Protein AF-A0A2K3N7A7-F1 (afdb_monomer_lite)

pLDDT: mean 71.15, std 17.08, range [30.89, 96.19]

Radius of gyration: 18.37 Å; chains: 1; bounding box: 48×35×47 Å

InterPro domains:
  IPR000719 Protein kinase domain [PF00069] (5-102)
  IPR000719 Protein kinase domain [PF00069] (106-162)
  IPR000719 Protein kinase domain [PS50011] (1-166)
  IPR000719 Protein kinase domain [SM00220] (5-161)
  IPR011009 Protein kinase-like domain superfamily [SSF56112] (3-163)
  IPR017441 Protein kinase, ATP binding site [PS00107] (11-34)

Structure (mmCIF, N/CA/C/O backbone):
data_AF-A0A2K3N7A7-F1
#
_entry.id   AF-A0A2K3N7A7-F1
#
loop_
_atom_site.group_PDB
_atom_site.id
_atom_site.type_symbol
_atom_site.label_atom_id
_atom_site.label_alt_id
_atom_site.label_comp_id
_atom_site.label_asym_id
_atom_site.label_entity_id
_atom_site.label_seq_id
_atom_site.pdbx_PDB_ins_code
_atom_site.Cartn_x
_atom_site.Cartn_y
_atom_site.Cartn_z
_atom_site.occupancy
_atom_site.B_iso_or_equiv
_atom_site.auth_seq_id
_atom_site.auth_comp_id
_atom_site.auth_asym_id
_atom_site.auth_atom_id
_atom_site.pdbx_PDB_model_num
ATOM 1 N N . MET A 1 1 ? -9.861 -1.359 17.953 1.00 74.25 1 MET A N 1
ATOM 2 C CA . MET A 1 1 ? -9.436 -2.064 16.717 1.00 74.25 1 MET A CA 1
ATOM 3 C C . MET A 1 1 ? -9.888 -3.516 16.767 1.00 74.25 1 MET A C 1
ATOM 5 O O . MET A 1 1 ? -10.648 -3.918 15.898 1.00 74.25 1 MET A O 1
ATOM 9 N N . GLU A 1 2 ? -9.506 -4.250 17.811 1.00 76.31 2 GLU A N 1
ATOM 10 C CA . GLU A 1 2 ? -9.796 -5.684 17.998 1.00 76.31 2 GLU A CA 1
ATOM 11 C C . GLU A 1 2 ? -11.295 -6.035 18.088 1.00 76.31 2 GLU A C 1
ATOM 13 O O . GLU A 1 2 ? -11.717 -7.115 17.668 1.00 76.31 2 GLU A O 1
ATOM 18 N N . GLU A 1 3 ? -12.124 -5.092 18.547 1.00 84.25 3 GLU A N 1
ATOM 19 C CA . GLU A 1 3 ? -13.587 -5.244 18.603 1.00 84.25 3 GLU A CA 1
ATOM 20 C C . GLU A 1 3 ? -14.268 -5.236 17.227 1.00 84.25 3 GLU A C 1
ATOM 22 O O . GLU A 1 3 ? -15.335 -5.818 17.070 1.00 84.25 3 GLU A O 1
ATOM 27 N N . ARG A 1 4 ? -13.679 -4.573 16.220 1.00 90.75 4 ARG A N 1
ATOM 28 C CA . ARG A 1 4 ? -14.276 -4.445 14.874 1.00 90.75 4 ARG A CA 1
ATOM 29 C C . ARG A 1 4 ? -13.587 -5.317 13.835 1.00 90.75 4 ARG A C 1
ATOM 31 O O . ARG A 1 4 ? -14.234 -5.783 12.899 1.00 90.75 4 ARG A O 1
ATOM 38 N N . TYR A 1 5 ? -12.292 -5.545 14.015 1.00 93.94 5 TYR A N 1
ATOM 39 C CA . TYR A 1 5 ? -11.449 -6.247 13.064 1.00 93.94 5 TYR A CA 1
ATOM 40 C C . TYR A 1 5 ? -10.698 -7.386 13.749 1.00 93.94 5 TYR A C 1
ATOM 42 O O . TYR A 1 5 ? -10.044 -7.194 14.772 1.00 93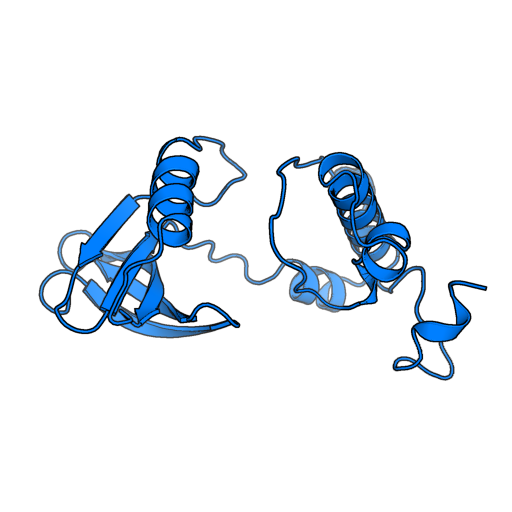.94 5 TYR A O 1
ATOM 50 N N . GLU A 1 6 ? -10.781 -8.567 13.150 1.00 95.06 6 GLU A N 1
ATOM 51 C CA . GLU A 1 6 ? -9.992 -9.746 13.489 1.00 95.06 6 GLU A CA 1
ATOM 52 C C . GLU A 1 6 ? -8.731 -9.766 12.617 1.00 95.06 6 GLU A C 1
ATOM 54 O O . GLU A 1 6 ? -8.822 -9.677 11.394 1.00 95.06 6 GLU A O 1
ATOM 59 N N . ILE A 1 7 ? -7.547 -9.871 13.222 1.00 93.81 7 ILE A N 1
ATOM 60 C CA . ILE A 1 7 ? -6.287 -9.993 12.476 1.00 93.81 7 ILE A CA 1
ATOM 61 C C . ILE A 1 7 ? -6.152 -11.434 11.980 1.00 93.81 7 ILE A C 1
ATOM 63 O O . ILE A 1 7 ? -6.188 -12.359 12.783 1.00 93.81 7 ILE A O 1
ATOM 67 N N . ILE A 1 8 ? -5.952 -11.615 10.672 1.00 94.38 8 ILE A N 1
ATOM 68 C CA . ILE A 1 8 ? -5.776 -12.937 10.056 1.00 94.38 8 ILE A CA 1
ATOM 69 C C . ILE A 1 8 ? -4.293 -13.277 9.908 1.00 94.38 8 ILE A C 1
ATOM 71 O O . ILE A 1 8 ? -3.845 -14.313 10.386 1.00 94.38 8 ILE A O 1
ATOM 75 N N . LYS A 1 9 ? -3.527 -12.427 9.212 1.00 92.44 9 LYS A N 1
ATOM 76 C CA . LYS A 1 9 ? -2.096 -12.657 8.953 1.00 92.44 9 LYS A CA 1
ATOM 77 C C . LYS A 1 9 ? -1.352 -11.359 8.656 1.00 92.44 9 LYS A C 1
ATOM 79 O O . LYS A 1 9 ? -1.959 -10.376 8.236 1.00 92.44 9 LYS A O 1
ATOM 84 N N . GLY A 1 10 ? -0.034 -11.359 8.836 1.00 89.88 10 GLY A N 1
ATOM 85 C CA . GLY A 1 10 ? 0.830 -10.328 8.254 1.00 89.88 10 GLY A CA 1
ATOM 86 C C . GLY A 1 10 ? 0.860 -10.467 6.730 1.00 89.88 10 GLY A C 1
ATOM 87 O O . GLY A 1 10 ? 0.881 -11.588 6.226 1.00 89.88 10 GLY A O 1
ATOM 88 N N . ILE A 1 11 ? 0.814 -9.346 6.010 1.00 86.62 11 ILE A N 1
ATOM 89 C CA . ILE A 1 11 ? 0.899 -9.323 4.536 1.00 86.62 11 ILE A CA 1
ATOM 90 C C . ILE A 1 11 ? 2.051 -8.470 4.012 1.00 86.62 11 ILE A C 1
ATOM 92 O O . ILE A 1 11 ? 2.323 -8.505 2.824 1.00 86.62 11 ILE A O 1
ATOM 96 N N . GLY A 1 12 ? 2.733 -7.720 4.873 1.00 77.56 12 GLY A N 1
ATOM 97 C CA . GLY A 1 12 ? 3.929 -6.989 4.483 1.00 77.56 12 GLY A CA 1
ATOM 98 C C . GLY A 1 12 ? 4.503 -6.181 5.634 1.00 77.56 12 GLY A C 1
ATOM 99 O O . GLY A 1 12 ? 3.797 -5.806 6.571 1.00 77.56 12 GLY A O 1
ATOM 100 N N . SER A 1 13 ? 5.793 -5.894 5.557 1.00 73.12 13 SER A N 1
ATOM 101 C CA . SER A 1 13 ? 6.491 -4.975 6.452 1.00 73.12 13 SER A CA 1
ATOM 102 C C . SER A 1 13 ? 7.248 -3.975 5.594 1.00 73.12 13 SER A C 1
ATOM 104 O O . SER A 1 13 ? 8.092 -4.373 4.796 1.00 73.12 13 SER A O 1
ATOM 106 N N . GLY A 1 14 ? 6.921 -2.692 5.728 1.00 62.44 14 GLY A N 1
ATOM 107 C CA . GLY A 1 14 ? 7.585 -1.613 5.006 1.00 62.44 14 GLY A CA 1
ATOM 108 C C . GLY A 1 14 ? 8.197 -0.592 5.957 1.00 62.44 14 GLY A C 1
ATOM 109 O O . GLY A 1 14 ? 7.974 -0.628 7.165 1.00 62.44 14 GLY A O 1
ATOM 110 N N . ASN A 1 15 ? 8.920 0.371 5.387 1.00 53.94 15 ASN A N 1
ATOM 111 C CA . ASN A 1 15 ? 9.634 1.409 6.140 1.00 53.94 15 ASN A CA 1
ATOM 112 C C . ASN A 1 15 ? 8.710 2.278 7.022 1.00 53.94 15 ASN A C 1
ATOM 114 O O . ASN A 1 15 ? 9.135 2.828 8.029 1.00 53.94 15 ASN A O 1
ATOM 118 N N . PHE A 1 16 ? 7.432 2.389 6.645 1.00 59.94 16 PHE A N 1
ATOM 119 C CA . PHE A 1 16 ? 6.431 3.218 7.325 1.00 59.94 16 PHE A CA 1
ATOM 120 C C . PHE A 1 16 ? 5.491 2.429 8.245 1.00 59.94 16 PHE A C 1
ATOM 122 O O . PHE A 1 16 ? 4.533 3.004 8.758 1.00 59.94 16 PHE A O 1
ATOM 129 N N . GLY A 1 17 ? 5.702 1.120 8.415 1.00 70.00 17 GLY A N 1
ATOM 130 C CA . GLY A 1 17 ? 4.866 0.300 9.287 1.00 70.00 17 GLY A CA 1
ATOM 131 C C . GLY A 1 17 ? 4.567 -1.102 8.767 1.00 70.00 17 GLY A C 1
ATOM 132 O O . GLY A 1 17 ? 5.025 -1.531 7.706 1.00 70.00 17 GLY A O 1
ATOM 133 N N . VAL A 1 18 ? 3.754 -1.823 9.538 1.00 83.75 18 VAL A N 1
ATOM 134 C CA . VAL A 1 18 ? 3.400 -3.225 9.277 1.00 83.75 18 VAL A CA 1
ATOM 135 C C . VAL A 1 18 ? 2.010 -3.307 8.653 1.00 83.75 18 VAL A C 1
ATOM 137 O O . VAL A 1 18 ? 1.048 -2.743 9.179 1.00 83.75 18 VAL A O 1
ATOM 140 N N . ALA A 1 19 ? 1.894 -4.043 7.551 1.00 88.50 19 ALA A N 1
ATOM 141 C CA . ALA A 1 19 ? 0.638 -4.347 6.885 1.00 88.50 19 ALA A CA 1
ATOM 142 C C . ALA A 1 19 ? 0.091 -5.708 7.348 1.00 88.50 19 ALA A C 1
ATOM 144 O O . ALA A 1 19 ? 0.776 -6.735 7.307 1.00 88.50 19 ALA A O 1
ATOM 145 N N . LYS A 1 20 ? -1.172 -5.728 7.777 1.00 92.31 20 LYS A N 1
ATOM 146 C CA . LYS A 1 20 ? -1.881 -6.935 8.224 1.00 92.31 20 LYS A CA 1
ATOM 147 C C . LYS A 1 20 ? -3.174 -7.125 7.437 1.00 92.31 20 LYS A C 1
ATOM 149 O O . LYS A 1 20 ? -3.913 -6.169 7.224 1.00 92.31 20 LYS A O 1
ATOM 154 N N . LEU A 1 21 ? -3.466 -8.361 7.046 1.00 93.94 21 LEU A N 1
ATOM 155 C CA . LEU A 1 21 ? -4.784 -8.770 6.572 1.00 93.94 21 LEU A CA 1
ATOM 156 C C . LEU A 1 21 ? -5.711 -8.904 7.775 1.00 93.94 21 LEU A C 1
ATOM 158 O O . LEU A 1 21 ? -5.386 -9.594 8.745 1.00 93.94 21 LEU A O 1
ATOM 162 N N . VAL A 1 22 ? -6.872 -8.270 7.691 1.00 95.38 22 VAL A N 1
ATOM 163 C CA . VAL A 1 22 ? -7.906 -8.314 8.719 1.00 95.38 22 VAL A CA 1
ATOM 164 C C . VAL A 1 22 ? -9.251 -8.703 8.122 1.00 95.38 22 VAL A C 1
ATOM 166 O O . VAL A 1 22 ? -9.520 -8.476 6.941 1.00 95.38 22 VAL A O 1
ATOM 169 N N . ARG A 1 23 ? -10.120 -9.252 8.963 1.00 96.19 23 ARG A N 1
ATOM 170 C CA . ARG A 1 23 ? -11.526 -9.513 8.671 1.00 96.19 23 ARG A CA 1
ATOM 171 C C . ARG A 1 23 ? -12.392 -8.592 9.509 1.00 96.19 23 ARG A C 1
ATOM 173 O O . ARG A 1 23 ? -12.245 -8.531 10.727 1.00 96.19 23 ARG A O 1
ATOM 180 N N . GLU A 1 24 ? -13.303 -7.872 8.872 1.00 96.12 24 GLU A N 1
ATOM 181 C CA . GLU A 1 24 ? -14.332 -7.129 9.593 1.00 96.12 24 GLU A CA 1
ATOM 182 C C . GLU A 1 24 ? -15.329 -8.105 10.221 1.00 96.12 24 GLU A C 1
ATOM 184 O O . GLU A 1 24 ? -15.915 -8.930 9.524 1.00 96.12 24 GLU A O 1
ATOM 189 N N . ARG A 1 25 ? -15.545 -8.004 11.536 1.00 94.44 25 ARG A N 1
ATOM 190 C CA . ARG A 1 25 ? -16.374 -8.969 12.276 1.00 94.44 25 ARG A CA 1
ATOM 191 C C . ARG A 1 25 ? -17.849 -8.935 11.874 1.00 94.44 25 ARG A C 1
ATOM 193 O O . ARG A 1 25 ? -18.495 -9.971 11.881 1.00 94.44 25 ARG A O 1
ATOM 200 N N . GLN A 1 26 ? -18.374 -7.759 11.524 1.00 94.00 26 GLN A N 1
ATOM 201 C CA . GLN A 1 26 ? -19.793 -7.592 11.187 1.00 94.00 26 GLN A CA 1
ATOM 202 C C . GLN A 1 26 ? -20.133 -8.114 9.787 1.00 94.00 26 GLN A C 1
ATOM 204 O O . GLN A 1 26 ? -21.163 -8.751 9.603 1.00 94.00 26 GLN A O 1
ATOM 209 N N . SER A 1 27 ? -19.280 -7.832 8.799 1.00 94.44 27 SER A N 1
ATOM 210 C CA . SER A 1 27 ? -19.543 -8.161 7.392 1.00 94.44 27 SER A CA 1
ATOM 211 C C . SER A 1 27 ? -18.838 -9.434 6.918 1.00 94.44 27 SER A C 1
ATOM 213 O O . SER A 1 27 ? -19.159 -9.952 5.853 1.00 94.44 27 SER A O 1
ATOM 215 N N . GLY A 1 28 ? -17.827 -9.908 7.652 1.00 94.00 28 GLY A N 1
ATOM 216 C CA . GLY A 1 28 ? -16.928 -10.977 7.216 1.00 94.00 28 GLY A CA 1
ATOM 217 C C . GLY A 1 28 ? -15.962 -10.570 6.095 1.00 94.00 28 GLY A C 1
ATOM 218 O O . GLY A 1 28 ? -15.161 -11.396 5.655 1.00 94.00 28 GLY A O 1
ATOM 219 N N . LYS A 1 29 ? -16.001 -9.314 5.626 1.00 95.38 29 LYS A N 1
ATOM 220 C CA . LYS A 1 29 ? -15.196 -8.849 4.492 1.00 95.38 29 LYS A CA 1
ATOM 221 C C . LYS A 1 29 ? -13.728 -8.650 4.880 1.00 95.38 29 LYS A C 1
ATOM 223 O O . LYS A 1 29 ? -13.407 -8.223 5.991 1.00 95.38 29 LYS A O 1
ATOM 228 N N . LEU A 1 30 ? -12.842 -8.966 3.937 1.00 95.31 30 LEU A N 1
ATOM 229 C CA . LEU A 1 30 ? -11.395 -8.841 4.088 1.00 95.31 30 LEU A CA 1
ATOM 230 C C . LEU A 1 30 ? -10.905 -7.431 3.752 1.00 95.31 30 LEU A C 1
ATOM 232 O O . LEU A 1 30 ? -11.370 -6.813 2.793 1.00 95.31 30 LEU A O 1
ATOM 236 N N . TYR A 1 31 ? -9.930 -6.964 4.527 1.00 95.31 31 TYR A N 1
ATOM 237 C CA . TYR A 1 31 ? -9.285 -5.663 4.379 1.00 95.31 31 TYR A CA 1
ATOM 238 C C . TYR A 1 31 ? -7.795 -5.748 4.700 1.00 95.31 31 TYR A C 1
ATOM 240 O O . TYR A 1 31 ? -7.363 -6.595 5.479 1.00 95.31 31 TYR A O 1
ATOM 248 N N . ALA A 1 32 ? -7.008 -4.840 4.135 1.00 92.88 32 ALA A N 1
ATOM 249 C CA . ALA A 1 32 ? -5.629 -4.620 4.544 1.00 92.88 32 ALA A CA 1
ATOM 250 C C . ALA A 1 32 ? -5.578 -3.474 5.562 1.00 92.88 32 ALA A C 1
ATOM 252 O O . ALA A 1 32 ? -6.311 -2.491 5.448 1.00 92.88 32 ALA A O 1
ATOM 253 N N . VAL A 1 33 ? -4.714 -3.587 6.567 1.00 91.88 33 VAL A N 1
ATOM 254 C CA . VAL A 1 33 ? -4.479 -2.534 7.556 1.00 91.88 33 VAL A CA 1
ATOM 255 C C . VAL A 1 33 ? -3.002 -2.215 7.621 1.00 91.88 33 VAL A C 1
ATOM 257 O O . VAL A 1 33 ? -2.206 -3.080 7.978 1.00 91.88 33 VAL A O 1
ATOM 260 N N . LYS A 1 34 ? -2.650 -0.962 7.330 1.00 87.69 34 LYS A N 1
ATOM 261 C CA . LYS A 1 34 ? -1.302 -0.416 7.526 1.00 87.69 34 LYS A CA 1
ATOM 262 C C . LYS A 1 34 ? -1.233 0.214 8.914 1.00 87.69 34 LYS A C 1
ATOM 264 O O . LYS A 1 34 ? -1.950 1.176 9.187 1.00 87.69 34 LYS A O 1
ATOM 269 N N . ILE A 1 35 ? -0.418 -0.363 9.793 1.00 86.81 35 ILE A N 1
ATOM 270 C CA . ILE A 1 35 ? -0.227 0.087 11.175 1.00 86.81 35 ILE A CA 1
ATOM 271 C C . ILE A 1 35 ? 1.047 0.922 11.240 1.00 86.81 35 ILE A C 1
ATOM 273 O O . ILE A 1 35 ? 2.126 0.420 10.937 1.00 86.81 35 ILE A O 1
ATOM 277 N N . ILE A 1 36 ? 0.902 2.174 11.656 1.00 83.31 36 ILE A N 1
ATOM 278 C CA . ILE A 1 36 ? 1.963 3.171 11.782 1.00 83.31 36 ILE A CA 1
ATOM 279 C C . ILE A 1 36 ? 2.089 3.526 13.266 1.00 83.31 36 ILE A C 1
ATOM 281 O O . ILE A 1 36 ? 1.085 3.824 13.918 1.00 83.31 36 ILE A O 1
ATOM 285 N N . GLU A 1 37 ? 3.298 3.484 13.819 1.00 79.62 37 GLU A N 1
ATOM 286 C CA . GLU A 1 37 ? 3.543 3.909 15.200 1.00 79.62 37 GLU A CA 1
ATOM 287 C C . GLU A 1 37 ? 3.308 5.414 15.357 1.00 79.62 37 GLU A C 1
ATOM 289 O O . GLU A 1 37 ? 3.681 6.227 14.507 1.00 79.62 37 GLU A O 1
ATOM 294 N N . ARG A 1 38 ? 2.664 5.803 16.458 1.00 74.56 38 ARG A N 1
ATOM 295 C CA . ARG A 1 38 ? 2.481 7.214 16.795 1.00 74.56 38 ARG A CA 1
ATOM 296 C C . ARG A 1 38 ? 3.720 7.714 17.523 1.00 74.56 38 ARG A C 1
ATOM 298 O O . ARG A 1 38 ? 3.895 7.456 18.709 1.00 74.56 38 ARG A O 1
ATOM 305 N N . GLY A 1 39 ? 4.553 8.471 16.816 1.00 67.75 39 GLY A N 1
ATOM 306 C CA . GLY A 1 39 ? 5.554 9.321 17.456 1.00 67.75 39 GLY A CA 1
ATOM 307 C C . GLY A 1 39 ? 4.910 10.474 18.242 1.00 67.75 39 GLY A C 1
ATOM 308 O O . GLY A 1 39 ? 3.728 10.780 18.076 1.00 67.75 39 GLY A O 1
ATOM 309 N N . LEU A 1 40 ? 5.714 11.168 19.058 1.00 58.56 40 LEU A N 1
ATOM 310 C CA . LEU A 1 40 ? 5.307 12.350 19.847 1.00 58.56 40 LEU A CA 1
ATOM 311 C C . LEU A 1 40 ? 4.763 13.515 18.995 1.00 58.56 40 LEU A C 1
ATOM 313 O O . LEU A 1 40 ? 4.107 14.414 19.517 1.00 58.56 40 LEU A O 1
ATOM 317 N N . LYS A 1 41 ? 5.010 13.496 17.684 1.00 53.72 41 LYS A N 1
ATOM 318 C CA . LYS A 1 41 ? 4.380 14.364 16.691 1.00 53.72 41 LYS A CA 1
ATOM 319 C C . LYS A 1 41 ? 3.843 13.462 15.588 1.00 53.72 41 LYS A C 1
ATOM 321 O O . LYS A 1 41 ? 4.626 12.884 14.841 1.00 53.72 41 LYS A O 1
ATOM 326 N N . ILE A 1 42 ? 2.523 13.308 15.495 1.00 60.16 42 ILE A N 1
ATOM 327 C CA . ILE A 1 42 ? 1.920 12.800 14.259 1.00 60.16 42 ILE A CA 1
ATOM 328 C C . ILE A 1 42 ? 2.268 13.831 13.191 1.00 60.16 42 ILE A C 1
ATOM 330 O O . ILE A 1 42 ? 1.808 14.968 13.256 1.00 60.16 42 ILE A O 1
ATOM 334 N N . ASP A 1 43 ? 3.149 13.440 12.282 1.00 63.38 43 ASP A N 1
ATOM 335 C CA . ASP A 1 43 ? 3.719 14.332 11.286 1.00 63.38 43 ASP A CA 1
ATOM 336 C C . ASP A 1 43 ? 2.628 14.788 10.299 1.00 63.38 43 ASP A C 1
ATOM 338 O O . ASP A 1 43 ? 1.755 13.996 9.922 1.00 63.38 43 ASP A O 1
ATOM 342 N N . GLU A 1 44 ? 2.665 16.047 9.849 1.00 67.00 44 GLU A N 1
ATOM 343 C CA . GLU A 1 44 ? 1.719 16.583 8.848 1.00 67.00 44 GLU A CA 1
ATOM 344 C C . GLU A 1 44 ? 1.693 15.714 7.576 1.00 67.00 44 GLU A C 1
ATOM 346 O O . GLU A 1 44 ? 0.682 15.612 6.875 1.00 67.00 44 GLU A O 1
ATOM 351 N N . HIS A 1 45 ? 2.805 15.028 7.301 1.00 63.12 45 HIS A N 1
ATOM 352 C CA . HIS A 1 45 ? 2.941 14.037 6.241 1.00 63.12 45 HIS A CA 1
ATOM 353 C C . HIS A 1 45 ? 1.921 12.899 6.340 1.00 63.12 45 HIS A C 1
ATOM 355 O O . HIS A 1 45 ? 1.286 12.576 5.335 1.00 63.12 45 HIS A O 1
ATOM 361 N N . VAL A 1 46 ? 1.698 12.344 7.534 1.00 71.25 46 VAL A N 1
ATOM 362 C CA . VAL A 1 46 ? 0.768 11.223 7.741 1.00 71.25 46 VAL A CA 1
ATOM 363 C C . VAL A 1 46 ? -0.675 11.679 7.545 1.00 71.25 46 VAL A C 1
ATOM 365 O O . VAL A 1 46 ? -1.474 10.993 6.907 1.00 71.25 46 VAL A O 1
ATOM 368 N N . GLN A 1 47 ? -1.016 12.872 8.043 1.00 73.31 47 GLN A N 1
ATOM 369 C CA . GLN A 1 47 ? -2.342 13.453 7.823 1.00 73.31 47 GLN A CA 1
ATOM 370 C C . GLN A 1 47 ? -2.605 13.692 6.336 1.00 73.31 47 GLN A C 1
ATOM 372 O O . GLN A 1 47 ? -3.683 13.369 5.834 1.00 73.31 47 GLN A O 1
ATOM 377 N N . ARG A 1 48 ? -1.610 14.213 5.615 1.00 71.12 48 ARG A N 1
ATOM 378 C CA . ARG A 1 48 ? -1.716 14.455 4.178 1.00 71.12 48 ARG A CA 1
ATOM 379 C C . ARG A 1 48 ? -1.840 13.163 3.371 1.00 71.12 48 ARG A C 1
ATOM 381 O O . ARG A 1 48 ? -2.650 13.133 2.452 1.00 71.12 48 ARG A O 1
ATOM 388 N N . GLU A 1 49 ? -1.116 12.100 3.725 1.00 70.69 49 GLU A N 1
ATOM 389 C CA . GLU A 1 49 ? -1.277 10.775 3.099 1.00 70.69 49 GLU A CA 1
ATOM 390 C C . GLU A 1 49 ? -2.716 10.266 3.263 1.00 70.69 49 GLU A C 1
ATOM 392 O O . GLU A 1 49 ? -3.334 9.853 2.286 1.00 70.69 49 GLU A O 1
ATOM 397 N N . ILE A 1 50 ? -3.299 10.395 4.461 1.00 79.94 50 ILE A N 1
ATOM 398 C CA . ILE A 1 50 ? -4.686 9.981 4.725 1.00 79.94 50 ILE A CA 1
ATOM 399 C C . ILE A 1 50 ? -5.687 10.799 3.908 1.00 79.94 50 ILE A C 1
ATOM 401 O O . ILE A 1 50 ? -6.597 10.230 3.304 1.00 79.94 50 ILE A O 1
ATOM 405 N N . ILE A 1 51 ? -5.545 12.127 3.889 1.00 81.62 51 ILE A N 1
ATOM 406 C CA . ILE A 1 51 ? -6.457 13.016 3.155 1.00 81.62 51 ILE A CA 1
ATOM 407 C C . ILE A 1 51 ? -6.381 12.732 1.654 1.00 81.62 51 ILE A C 1
ATOM 409 O O . ILE A 1 51 ? -7.420 12.596 1.004 1.00 81.62 51 ILE A O 1
ATOM 413 N N . ASN A 1 52 ? -5.166 12.591 1.122 1.00 78.25 52 ASN A N 1
ATOM 414 C CA . ASN A 1 52 ? -4.946 12.278 -0.282 1.00 78.25 52 ASN A CA 1
ATOM 415 C C . ASN A 1 52 ? -5.515 10.901 -0.626 1.00 78.25 52 ASN A C 1
ATOM 417 O O . ASN A 1 52 ? -6.284 10.781 -1.568 1.00 78.25 52 ASN A O 1
ATOM 421 N N . HIS A 1 53 ? -5.223 9.861 0.155 1.00 80.75 53 HIS A N 1
ATOM 422 C CA . HIS A 1 53 ? -5.718 8.516 -0.141 1.00 80.75 53 HIS A CA 1
ATOM 423 C C . HIS A 1 53 ? -7.247 8.431 -0.054 1.00 80.75 53 HIS A C 1
ATOM 425 O O . HIS A 1 53 ? -7.884 7.782 -0.881 1.00 80.75 53 HIS A O 1
ATOM 431 N N . ARG A 1 54 ? -7.866 9.152 0.889 1.00 82.88 54 ARG A N 1
ATOM 432 C CA . ARG A 1 54 ? -9.328 9.223 1.031 1.00 82.88 54 ARG A CA 1
ATOM 433 C C . ARG A 1 54 ? -10.024 9.874 -0.169 1.00 82.88 54 ARG A C 1
ATOM 435 O O . ARG A 1 54 ? -11.193 9.569 -0.418 1.00 82.88 54 ARG A O 1
ATOM 442 N N . SER A 1 55 ? -9.350 10.768 -0.895 1.00 81.81 55 SER A N 1
ATOM 443 C CA . SER A 1 55 ? -9.915 11.419 -2.083 1.00 81.81 55 SER A CA 1
ATOM 444 C C . SER A 1 55 ? -9.771 10.579 -3.358 1.00 81.81 55 SER A C 1
ATOM 446 O O . SER A 1 55 ? -10.540 10.780 -4.299 1.00 81.81 55 SER A O 1
ATOM 448 N N . LEU A 1 56 ? -8.867 9.592 -3.378 1.00 80.00 56 LEU A N 1
ATOM 449 C CA . LEU A 1 56 ? -8.666 8.707 -4.526 1.00 80.00 56 LEU A CA 1
ATOM 450 C C . LEU A 1 56 ? -9.844 7.735 -4.692 1.00 80.00 56 LEU A C 1
ATOM 452 O O . LEU A 1 56 ? -10.147 6.909 -3.827 1.00 80.00 56 LEU A O 1
ATOM 456 N N . LYS A 1 57 ? -10.517 7.818 -5.843 1.00 83.00 57 LYS A N 1
ATOM 457 C CA . LYS A 1 57 ? -11.618 6.929 -6.237 1.00 83.00 57 LYS A CA 1
ATOM 458 C C . LYS A 1 57 ? -11.393 6.452 -7.668 1.00 83.00 57 LYS A C 1
ATOM 460 O O . LYS A 1 57 ? -11.877 7.073 -8.606 1.00 83.00 57 LYS A O 1
ATOM 465 N N . HIS A 1 58 ? -10.666 5.352 -7.819 1.00 83.06 58 HIS A N 1
ATOM 466 C CA . HIS A 1 58 ? -10.346 4.767 -9.118 1.00 83.06 58 HIS A CA 1
ATOM 467 C C . HIS A 1 58 ? -10.347 3.232 -9.015 1.00 83.06 58 HIS A C 1
ATOM 469 O O . HIS A 1 58 ? -9.876 2.724 -8.000 1.00 83.06 58 HIS A O 1
ATOM 475 N N . PRO A 1 59 ? -10.852 2.483 -10.015 1.00 81.81 59 PRO A N 1
ATOM 476 C CA . PRO A 1 59 ? -10.916 1.014 -9.968 1.00 81.81 59 PRO A CA 1
ATOM 477 C C . PRO A 1 59 ? -9.554 0.325 -9.791 1.00 81.81 59 PRO A C 1
ATOM 479 O O . PRO A 1 59 ? -9.491 -0.750 -9.210 1.00 81.81 59 PRO A O 1
ATOM 482 N N . ASN A 1 60 ? -8.471 0.967 -10.235 1.00 81.75 60 ASN A N 1
ATOM 483 C CA . ASN A 1 60 ? -7.109 0.417 -10.173 1.00 81.75 60 ASN A CA 1
ATOM 484 C C . ASN A 1 60 ? -6.250 1.028 -9.048 1.00 81.75 60 ASN A C 1
ATOM 486 O O . ASN A 1 60 ? -5.028 0.931 -9.079 1.00 81.75 60 ASN A O 1
ATOM 490 N N . ILE A 1 61 ? -6.872 1.714 -8.082 1.00 81.62 61 ILE A N 1
ATOM 491 C CA . ILE A 1 61 ? -6.201 2.239 -6.885 1.00 81.62 61 ILE A CA 1
ATOM 492 C C . ILE A 1 61 ? -6.900 1.648 -5.667 1.00 81.62 61 ILE A C 1
ATOM 494 O O . ILE A 1 61 ? -8.114 1.788 -5.526 1.00 81.62 61 ILE A O 1
ATOM 498 N N . ILE A 1 62 ? -6.123 1.036 -4.769 1.00 87.75 62 ILE A N 1
ATOM 499 C CA . ILE A 1 62 ? -6.624 0.465 -3.513 1.00 87.75 62 ILE A CA 1
ATOM 500 C C . ILE A 1 62 ? -7.471 1.501 -2.778 1.00 87.75 62 ILE A C 1
ATOM 502 O O . ILE A 1 62 ? -6.983 2.576 -2.420 1.00 87.75 62 ILE A O 1
ATOM 506 N N . ARG A 1 63 ? -8.745 1.187 -2.539 1.00 87.50 63 ARG A N 1
ATOM 507 C CA . ARG A 1 63 ? -9.671 2.144 -1.941 1.00 87.50 63 ARG A CA 1
ATOM 508 C C . ARG A 1 63 ? -9.433 2.301 -0.440 1.00 87.50 63 ARG A C 1
ATOM 510 O O . ARG A 1 63 ? -9.383 1.327 0.313 1.00 87.50 63 ARG A O 1
ATOM 517 N N . PHE A 1 64 ? -9.371 3.551 0.008 1.00 90.06 64 PHE A N 1
ATOM 518 C CA . PHE A 1 64 ? -9.414 3.893 1.427 1.00 90.06 64 PHE A CA 1
ATOM 519 C C . PHE A 1 64 ? -10.793 3.562 2.025 1.00 90.06 64 PHE A C 1
ATOM 521 O O . PHE A 1 64 ? -11.820 3.937 1.452 1.00 90.06 64 PHE A O 1
ATOM 528 N N . LYS A 1 65 ? -10.828 2.910 3.196 1.00 91.94 65 LYS A N 1
ATOM 529 C CA . LYS A 1 65 ? -12.070 2.661 3.948 1.00 91.94 65 LYS A CA 1
ATOM 530 C C . LYS A 1 65 ? -12.208 3.620 5.125 1.00 91.94 65 LYS A C 1
ATOM 532 O O . LYS A 1 65 ? -13.134 4.426 5.162 1.00 91.94 65 LYS A O 1
ATOM 537 N N . GLU A 1 66 ? -11.309 3.514 6.097 1.00 92.50 66 GLU A N 1
ATOM 538 C CA . GLU A 1 66 ? -11.350 4.304 7.328 1.00 92.50 66 GLU A CA 1
ATOM 539 C C . GLU A 1 66 ? -9.980 4.343 8.014 1.00 92.50 66 GLU A C 1
ATOM 541 O O . GLU A 1 66 ? -9.082 3.567 7.691 1.00 92.50 66 GLU A O 1
ATOM 546 N N . VAL A 1 67 ? -9.832 5.231 8.998 1.00 90.31 67 VAL A N 1
ATOM 547 C CA . VAL A 1 67 ? -8.656 5.287 9.870 1.00 90.31 67 VAL A CA 1
ATOM 548 C C . VAL A 1 67 ? -9.069 5.021 11.311 1.00 90.31 67 VAL A C 1
ATOM 550 O O . VAL A 1 67 ? -10.072 5.544 11.796 1.00 90.31 67 VAL A O 1
ATOM 553 N N . LEU A 1 6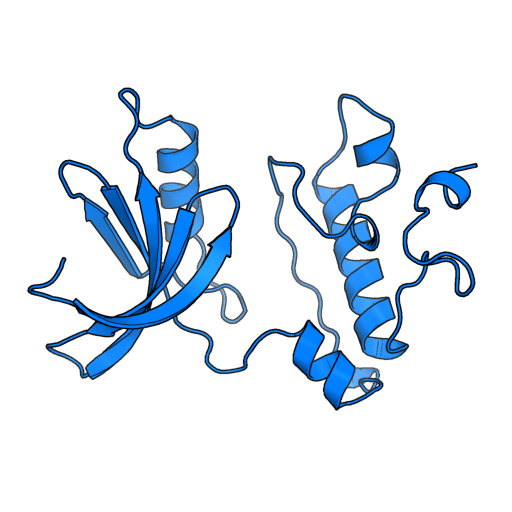8 ? -8.282 4.200 11.997 1.00 89.69 68 LEU A N 1
ATOM 554 C CA . LEU A 1 68 ? -8.440 3.864 13.400 1.00 89.69 68 LEU A CA 1
ATOM 555 C C . LEU A 1 68 ? -7.277 4.452 14.184 1.00 89.69 68 LEU A C 1
ATOM 557 O O . LEU A 1 68 ? -6.109 4.275 13.841 1.00 89.69 68 LEU A O 1
ATOM 561 N N . CYS A 1 69 ? -7.606 5.122 15.274 1.00 85.06 69 CYS A N 1
ATOM 562 C CA . CYS A 1 69 ? -6.633 5.731 16.161 1.00 85.06 69 CYS A CA 1
ATOM 563 C C . CYS A 1 69 ? -6.589 4.929 17.460 1.00 85.06 69 CYS A C 1
ATOM 565 O O . CYS A 1 69 ? -7.620 4.749 18.104 1.00 85.06 69 CYS A O 1
ATOM 567 N N . THR A 1 70 ? -5.408 4.457 17.848 1.00 81.50 70 THR A N 1
ATOM 568 C CA . THR A 1 70 ? -5.140 3.941 19.195 1.00 81.50 70 THR A CA 1
ATOM 569 C C . THR A 1 70 ? -4.140 4.870 19.894 1.00 81.50 70 THR A C 1
ATOM 571 O O . THR A 1 70 ? -3.550 5.730 19.235 1.00 81.50 70 THR A O 1
ATOM 574 N N . PRO A 1 71 ? -3.938 4.749 21.218 1.00 81.88 71 PRO A N 1
ATOM 575 C CA . PRO A 1 71 ? -2.966 5.581 21.927 1.00 81.88 71 PRO A CA 1
ATOM 576 C C . PRO A 1 71 ? -1.541 5.474 21.361 1.00 81.88 71 PRO A C 1
ATOM 578 O O . PRO A 1 71 ? -0.850 6.481 21.273 1.00 81.88 71 PRO A O 1
ATOM 581 N N . ALA A 1 72 ? -1.135 4.280 20.916 1.00 81.44 72 ALA A N 1
ATOM 582 C CA . ALA A 1 72 ? 0.220 4.009 20.431 1.00 81.44 72 ALA A CA 1
ATOM 583 C C . ALA A 1 72 ? 0.338 3.913 18.898 1.00 81.44 72 ALA A C 1
ATOM 585 O O . ALA A 1 72 ? 1.434 4.037 18.362 1.00 81.44 72 ALA A O 1
ATOM 586 N N . HIS A 1 73 ? -0.765 3.702 18.171 1.00 83.88 73 HIS A N 1
ATOM 587 C CA . HIS A 1 73 ? -0.718 3.423 16.734 1.00 83.88 73 HIS A CA 1
ATOM 588 C C . HIS A 1 73 ? -1.827 4.127 15.948 1.00 83.88 73 HIS A C 1
ATOM 590 O O . HIS A 1 73 ? -2.923 4.411 16.437 1.00 83.88 73 HIS A O 1
ATOM 596 N N . LEU A 1 74 ? -1.547 4.381 14.677 1.00 86.44 74 LEU A N 1
ATOM 597 C CA . LEU A 1 74 ? -2.508 4.766 13.658 1.00 86.44 74 LEU A CA 1
ATOM 598 C C . LEU A 1 74 ? -2.681 3.589 12.698 1.00 86.44 74 LEU A C 1
ATOM 600 O O . LEU A 1 74 ? -1.706 3.083 12.156 1.00 86.44 74 LEU A O 1
ATOM 604 N N . ALA A 1 75 ? -3.911 3.137 12.495 1.00 89.06 75 ALA A N 1
ATOM 605 C CA . ALA A 1 75 ? -4.222 2.013 11.624 1.00 89.06 75 ALA A CA 1
ATOM 606 C C . ALA A 1 75 ? -5.089 2.491 10.457 1.00 89.06 75 ALA A C 1
ATOM 608 O O . ALA A 1 75 ? -6.232 2.902 10.650 1.00 89.06 75 ALA A O 1
ATOM 609 N N . ILE A 1 76 ? -4.546 2.443 9.244 1.00 89.19 76 ILE A N 1
ATOM 610 C CA . ILE A 1 76 ? -5.247 2.827 8.015 1.00 89.19 76 ILE A CA 1
ATOM 611 C C . ILE A 1 76 ? -5.848 1.565 7.401 1.00 89.19 76 ILE A C 1
ATOM 613 O O . ILE A 1 76 ? -5.108 0.671 6.993 1.00 89.19 76 ILE A O 1
ATOM 617 N N . VAL A 1 77 ? -7.179 1.490 7.353 1.00 92.31 77 VAL A N 1
ATOM 618 C CA . VAL A 1 77 ? -7.927 0.362 6.787 1.00 92.31 77 VAL A CA 1
ATOM 619 C C . VAL A 1 77 ? -8.215 0.636 5.314 1.00 92.31 77 VAL A C 1
ATOM 621 O O . VAL A 1 77 ? -8.795 1.666 4.958 1.00 92.31 77 VAL A O 1
ATOM 624 N N . MET A 1 78 ? -7.841 -0.308 4.460 1.00 93.12 78 MET A N 1
ATOM 625 C CA . MET A 1 78 ? -7.939 -0.194 3.010 1.00 93.12 78 MET A CA 1
ATOM 626 C C . MET A 1 78 ? -8.411 -1.502 2.372 1.00 93.12 78 MET A C 1
ATOM 628 O O . MET A 1 78 ? -8.419 -2.565 2.999 1.00 93.12 78 MET A O 1
ATOM 632 N N . GLU A 1 79 ? -8.854 -1.413 1.125 1.00 92.25 79 GLU A N 1
ATOM 633 C CA . GLU A 1 79 ? -9.234 -2.569 0.320 1.00 92.25 79 GLU A CA 1
ATOM 634 C C . GLU A 1 79 ? -8.106 -3.608 0.241 1.00 92.25 79 GLU A C 1
ATOM 636 O O . GLU A 1 79 ? -6.930 -3.270 0.120 1.00 92.25 79 GLU A O 1
ATOM 641 N N . TYR A 1 80 ? -8.470 -4.888 0.339 1.00 92.44 80 TYR A N 1
ATOM 642 C CA . TYR A 1 80 ? -7.529 -5.986 0.168 1.00 92.44 80 TYR A CA 1
ATOM 643 C C . TYR A 1 80 ? -7.578 -6.511 -1.268 1.00 92.44 80 TYR A C 1
ATOM 645 O O . TYR A 1 80 ? -8.587 -7.077 -1.687 1.00 92.44 80 TYR A O 1
ATOM 653 N N . ALA A 1 81 ? -6.471 -6.364 -1.996 1.00 87.75 81 ALA A N 1
ATOM 654 C CA . ALA A 1 81 ? -6.261 -7.021 -3.279 1.00 87.75 81 ALA A CA 1
ATOM 655 C C . ALA A 1 81 ? -5.749 -8.453 -3.055 1.00 87.75 81 ALA A C 1
ATOM 657 O O . ALA A 1 81 ? -4.601 -8.669 -2.677 1.00 87.75 81 ALA A O 1
ATOM 658 N N . ALA A 1 82 ? -6.610 -9.443 -3.293 1.00 85.19 82 ALA A N 1
ATOM 659 C CA . ALA A 1 82 ? -6.287 -10.858 -3.086 1.00 85.19 82 ALA A CA 1
ATOM 660 C C . ALA A 1 82 ? -5.395 -11.469 -4.186 1.00 85.19 82 ALA A C 1
ATOM 662 O O . ALA A 1 82 ? -4.958 -12.606 -4.044 1.00 85.19 82 ALA A O 1
ATOM 663 N N . GLY A 1 83 ? -5.132 -10.732 -5.271 1.00 78.12 83 GLY A N 1
ATOM 664 C CA . GLY A 1 83 ? -4.403 -11.214 -6.451 1.00 78.12 83 GLY A CA 1
ATOM 665 C C . GLY A 1 83 ? -2.891 -11.396 -6.277 1.00 78.12 83 GLY A C 1
ATOM 666 O O . GLY A 1 83 ? -2.233 -11.745 -7.251 1.00 78.12 83 GLY A O 1
ATOM 667 N N . GLY A 1 84 ? -2.356 -11.170 -5.074 1.00 74.75 84 GLY A N 1
ATOM 668 C CA . GLY A 1 84 ? -0.919 -11.231 -4.804 1.00 74.75 84 GLY A CA 1
ATOM 669 C C . GLY A 1 84 ? -0.153 -10.041 -5.383 1.00 74.75 84 GLY A C 1
ATOM 670 O O . GLY A 1 84 ? -0.746 -9.051 -5.821 1.00 74.75 84 GLY A O 1
ATOM 671 N N . GLU A 1 85 ? 1.174 -10.126 -5.351 1.00 74.12 85 GLU A N 1
ATOM 672 C CA . GLU A 1 85 ? 2.040 -9.107 -5.936 1.00 74.12 85 GLU A CA 1
ATOM 673 C C . GLU A 1 85 ? 2.181 -9.318 -7.445 1.00 74.12 85 GLU A C 1
ATOM 675 O O . GLU A 1 85 ? 2.345 -10.440 -7.927 1.00 74.12 85 GLU A O 1
ATOM 680 N N . LEU A 1 86 ? 2.158 -8.219 -8.205 1.00 70.62 86 LEU A N 1
ATOM 681 C CA . LEU A 1 86 ? 2.334 -8.263 -9.658 1.00 70.62 86 LEU A CA 1
ATOM 682 C C . LEU A 1 86 ? 3.646 -8.965 -10.039 1.00 70.62 86 LEU A C 1
ATOM 684 O O . LEU A 1 86 ? 3.661 -9.757 -10.975 1.00 70.62 86 LEU A O 1
ATOM 688 N N . PHE A 1 87 ? 4.720 -8.724 -9.282 1.00 65.06 87 PHE A N 1
ATOM 689 C CA . PHE A 1 87 ? 6.033 -9.311 -9.537 1.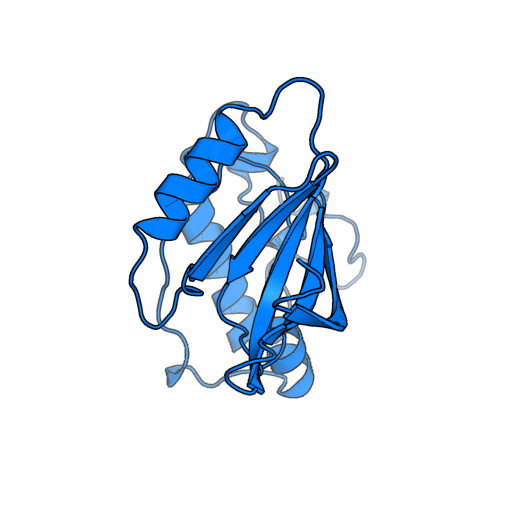00 65.06 87 PHE A CA 1
ATOM 690 C C . PHE A 1 87 ? 6.036 -10.840 -9.419 1.00 65.06 87 PHE A C 1
ATOM 692 O O . PHE A 1 87 ? 6.532 -11.512 -10.316 1.00 65.06 87 PHE A O 1
ATOM 699 N N . GLU A 1 88 ? 5.410 -11.406 -8.382 1.00 66.19 88 GLU A N 1
ATOM 700 C CA . GLU A 1 88 ? 5.284 -12.865 -8.250 1.00 66.19 88 GLU A CA 1
ATOM 701 C C . GLU A 1 88 ? 4.537 -13.470 -9.442 1.00 66.19 88 GLU A C 1
ATOM 703 O O . GLU A 1 88 ? 4.896 -14.538 -9.942 1.00 66.19 88 GLU A O 1
ATOM 708 N N . ARG A 1 89 ? 3.521 -12.757 -9.942 1.00 67.62 89 ARG A N 1
ATOM 709 C CA . ARG A 1 89 ? 2.752 -13.189 -11.107 1.00 67.62 89 ARG A CA 1
ATOM 710 C C . ARG A 1 89 ? 3.579 -13.140 -12.394 1.00 67.62 89 ARG A C 1
ATOM 712 O O . ARG A 1 89 ? 3.464 -14.067 -13.189 1.00 67.62 89 ARG A O 1
ATOM 719 N N . ILE A 1 90 ? 4.443 -12.135 -12.564 1.00 64.56 90 ILE A N 1
ATOM 720 C CA . ILE A 1 90 ? 5.420 -12.071 -13.668 1.00 64.56 90 ILE A CA 1
ATOM 721 C C . ILE A 1 90 ? 6.402 -13.240 -13.566 1.00 64.56 90 ILE A C 1
ATOM 723 O O . ILE A 1 90 ? 6.556 -13.986 -14.527 1.00 64.56 90 ILE A O 1
ATOM 727 N N . CYS A 1 91 ? 7.024 -13.452 -12.402 1.00 60.81 91 CYS A N 1
ATOM 728 C CA . CYS A 1 91 ? 7.986 -14.539 -12.200 1.00 60.81 91 CYS A CA 1
ATOM 729 C C . CYS A 1 91 ? 7.366 -15.920 -12.445 1.00 60.81 91 CYS A C 1
ATOM 731 O O . CYS A 1 91 ? 8.025 -16.800 -12.992 1.00 60.81 91 CYS A O 1
ATOM 733 N N . SER A 1 92 ? 6.098 -16.111 -12.069 1.00 60.22 92 SER A N 1
ATOM 734 C CA . SER A 1 92 ? 5.377 -17.362 -12.310 1.00 60.22 92 SER A CA 1
ATOM 735 C C . SER A 1 92 ? 4.941 -17.545 -13.767 1.00 60.22 92 SER A C 1
ATOM 737 O O . SER A 1 92 ? 4.811 -18.687 -14.202 1.00 60.22 92 SER A O 1
ATOM 739 N N . ALA A 1 93 ? 4.659 -16.463 -14.499 1.00 60.19 93 ALA A N 1
ATOM 740 C CA . ALA A 1 93 ? 4.176 -16.510 -15.882 1.00 60.19 93 ALA A CA 1
ATOM 741 C C . ALA A 1 93 ? 5.302 -16.392 -16.928 1.00 60.19 93 ALA A C 1
ATOM 743 O O . ALA A 1 93 ? 5.098 -16.707 -18.099 1.00 60.19 93 ALA A O 1
ATOM 744 N N . GLY A 1 94 ? 6.491 -15.938 -16.529 1.00 57.03 94 GLY A N 1
ATOM 745 C CA . GLY A 1 94 ? 7.616 -15.650 -17.413 1.00 57.03 94 GLY A CA 1
ATOM 746 C C . GLY A 1 94 ? 7.464 -14.312 -18.140 1.00 57.03 94 GLY A C 1
ATOM 747 O O . GLY A 1 94 ? 8.282 -13.423 -17.935 1.00 57.03 94 GLY A O 1
ATOM 748 N N . ARG A 1 95 ? 6.445 -14.158 -18.995 1.00 53.22 95 ARG A N 1
ATOM 749 C CA . ARG A 1 95 ? 6.178 -12.934 -19.780 1.00 53.22 95 ARG A CA 1
ATOM 750 C C . ARG A 1 95 ? 4.677 -12.742 -19.988 1.00 53.22 95 ARG A C 1
ATOM 752 O O . ARG A 1 95 ? 3.977 -13.712 -20.273 1.00 53.22 95 ARG A O 1
ATOM 759 N N . PHE A 1 96 ? 4.193 -11.508 -19.880 1.00 52.94 96 PHE A N 1
ATOM 760 C CA . PHE A 1 96 ? 2.823 -11.144 -20.243 1.00 52.94 96 PHE A CA 1
ATOM 761 C C . PHE A 1 96 ? 2.717 -10.779 -21.730 1.00 52.94 96 PHE A C 1
ATOM 763 O O . PHE A 1 96 ? 3.674 -10.300 -22.337 1.00 52.94 96 PHE A O 1
ATOM 770 N N . CYS A 1 97 ? 1.549 -11.031 -22.324 1.00 44.66 97 CYS A N 1
ATOM 771 C CA . CYS A 1 97 ? 1.244 -10.653 -23.705 1.00 44.66 97 CYS A CA 1
ATOM 772 C C . CYS A 1 97 ? 0.953 -9.139 -23.784 1.00 44.66 97 CYS A C 1
ATOM 774 O O . CYS A 1 97 ? 0.428 -8.575 -22.824 1.00 44.66 97 CYS A O 1
ATOM 776 N N . GLU A 1 98 ? 1.282 -8.484 -24.906 1.00 48.22 98 GLU A N 1
ATOM 777 C CA . GLU A 1 98 ? 1.258 -7.009 -25.055 1.00 48.22 98 GLU A CA 1
ATOM 778 C C . GLU A 1 98 ? -0.101 -6.343 -24.748 1.00 48.22 98 GLU A C 1
ATOM 780 O O . GLU A 1 98 ? -0.141 -5.159 -24.424 1.00 48.22 98 GLU A O 1
ATOM 785 N N . ASP A 1 99 ? -1.209 -7.089 -24.775 1.00 47.00 99 ASP A N 1
ATOM 786 C CA . ASP A 1 99 ? -2.562 -6.561 -24.548 1.00 47.00 99 ASP A CA 1
ATOM 787 C C . ASP A 1 99 ? -2.889 -6.198 -23.079 1.00 47.00 99 ASP A C 1
ATOM 789 O O . ASP A 1 99 ? -3.887 -5.520 -22.827 1.00 47.00 99 ASP A O 1
ATOM 793 N N . GLU A 1 100 ? -2.085 -6.602 -22.083 1.00 50.50 100 GLU A N 1
ATOM 794 C CA . GLU A 1 100 ? -2.443 -6.450 -20.654 1.00 50.50 100 GLU A CA 1
ATOM 795 C C . GLU A 1 100 ? -1.844 -5.214 -19.945 1.00 50.50 100 GLU A C 1
ATOM 797 O O . GLU A 1 100 ? -2.102 -4.983 -18.760 1.00 50.50 100 GLU A O 1
ATOM 802 N N . SER A 1 101 ? -1.068 -4.375 -20.638 1.00 41.09 101 SER A N 1
ATOM 803 C CA . SER A 1 101 ? -0.315 -3.289 -20.001 1.00 41.09 101 SER A CA 1
ATOM 804 C C . SER A 1 101 ? -0.948 -1.903 -20.184 1.00 41.09 101 SER A C 1
ATOM 806 O O . SER A 1 101 ? -0.585 -1.152 -21.089 1.00 41.09 101 SER A O 1
ATOM 808 N N . SER A 1 102 ? -1.876 -1.516 -19.302 1.00 42.50 102 SER A N 1
ATOM 809 C CA . SER A 1 102 ? -2.443 -0.154 -19.286 1.00 42.50 102 SER A CA 1
ATOM 810 C C . SER A 1 102 ? -2.044 0.659 -18.043 1.00 42.50 102 SER A C 1
ATOM 812 O O . SER A 1 102 ? -2.101 0.178 -16.914 1.00 42.50 102 SER A O 1
ATOM 814 N N . VAL A 1 103 ? -1.652 1.906 -18.309 1.00 43.44 103 VAL A N 1
ATOM 815 C CA . VAL A 1 103 ? -0.845 2.855 -17.516 1.00 43.44 103 VAL A CA 1
ATOM 816 C C . VAL A 1 103 ? -1.551 3.408 -16.261 1.00 43.44 103 VAL A C 1
ATOM 818 O O . VAL A 1 103 ? -2.731 3.756 -16.307 1.00 43.44 103 VAL A O 1
ATOM 821 N N . LEU A 1 104 ? -0.810 3.583 -15.156 1.00 38.34 104 LEU A N 1
ATOM 822 C CA . LEU A 1 104 ? -1.251 4.262 -13.925 1.00 38.34 104 LEU A CA 1
ATOM 823 C C . LEU A 1 104 ? -0.301 5.426 -13.590 1.00 38.34 104 LEU A C 1
ATOM 825 O O . LEU A 1 104 ? 0.906 5.294 -13.730 1.00 38.34 104 LEU A O 1
ATOM 829 N N . HIS A 1 105 ? -0.846 6.561 -13.142 1.00 35.88 105 HIS A N 1
ATOM 830 C CA . HIS A 1 105 ? -0.095 7.780 -12.801 1.00 35.88 105 HIS A CA 1
ATOM 831 C C . HIS A 1 105 ? -0.315 8.170 -11.331 1.00 35.88 105 HIS A C 1
ATOM 833 O O . HIS A 1 105 ? -1.470 8.358 -10.941 1.00 35.88 105 HIS A O 1
ATOM 839 N N . SER A 1 106 ? 0.752 8.395 -10.546 1.00 33.88 106 SER A N 1
ATOM 840 C CA . SER A 1 106 ? 0.674 9.103 -9.247 1.00 33.88 106 SER A CA 1
ATOM 841 C C . SER A 1 106 ? 2.043 9.349 -8.580 1.00 33.88 106 SER A C 1
ATOM 843 O O . SER A 1 106 ? 2.771 8.393 -8.354 1.00 33.88 106 SER A O 1
ATOM 845 N N . GLN A 1 107 ? 2.283 10.603 -8.155 1.00 35.56 107 GLN A N 1
ATOM 846 C CA . GLN A 1 107 ? 3.512 11.141 -7.527 1.00 35.56 107 GLN A CA 1
ATOM 847 C C . GLN A 1 107 ? 3.921 10.495 -6.180 1.00 35.56 107 GLN A C 1
ATOM 849 O O . GLN A 1 107 ? 3.091 10.464 -5.262 1.00 35.56 107 GLN A O 1
ATOM 854 N N . PRO A 1 108 ? 5.214 10.178 -5.956 1.00 35.97 108 PRO A N 1
ATOM 855 C CA . PRO A 1 108 ? 5.787 9.809 -4.666 1.00 35.97 108 PRO A CA 1
ATOM 856 C C . PRO A 1 108 ? 6.623 10.953 -4.056 1.00 35.97 108 PRO A C 1
ATOM 858 O O . PRO A 1 108 ? 7.169 11.812 -4.744 1.00 35.97 108 PRO A O 1
ATOM 861 N N . LYS A 1 109 ? 6.738 10.961 -2.721 1.00 36.47 109 LYS A N 1
ATOM 862 C CA . LYS A 1 109 ? 7.541 11.923 -1.929 1.00 36.47 109 LYS A CA 1
ATOM 863 C C . LYS A 1 109 ? 8.643 11.261 -1.094 1.00 36.47 109 LYS A C 1
ATOM 865 O O . LYS A 1 109 ? 9.088 11.821 -0.098 1.00 36.47 109 LYS A O 1
ATOM 870 N N . SER A 1 110 ? 9.077 10.057 -1.451 1.00 36.59 110 SER A N 1
ATOM 871 C CA . SER A 1 110 ? 10.087 9.333 -0.680 1.00 36.59 110 SER A CA 1
ATOM 872 C C . SER A 1 110 ? 10.801 8.306 -1.550 1.00 36.59 110 SER A C 1
ATOM 874 O O . SER A 1 110 ? 10.165 7.585 -2.313 1.00 36.59 110 SER A O 1
ATOM 876 N N . THR A 1 111 ? 12.124 8.246 -1.420 1.00 37.69 111 THR A N 1
ATOM 877 C CA . THR A 1 111 ? 13.000 7.265 -2.061 1.00 37.69 111 THR A CA 1
ATOM 878 C C . THR A 1 111 ? 12.890 5.924 -1.333 1.00 37.69 111 THR A C 1
ATOM 880 O O . THR A 1 111 ? 13.540 5.704 -0.312 1.00 37.69 111 THR A O 1
ATOM 883 N N . VAL A 1 112 ? 12.046 5.022 -1.837 1.00 41.16 112 VAL A N 1
ATOM 884 C CA . VAL A 1 112 ? 12.057 3.598 -1.462 1.00 41.16 112 VAL A CA 1
ATOM 885 C C . VAL A 1 112 ? 11.554 2.752 -2.627 1.00 41.16 112 VAL A C 1
ATOM 887 O O . VAL A 1 112 ? 10.460 2.977 -3.134 1.00 41.16 112 VAL A O 1
ATOM 890 N N . GLY A 1 113 ? 12.360 1.771 -3.028 1.00 49.09 113 GLY A N 1
ATOM 891 C CA . GLY A 1 113 ? 12.075 0.818 -4.098 1.00 49.09 113 GLY A CA 1
ATOM 892 C C . GLY A 1 113 ? 13.312 -0.026 -4.411 1.00 49.09 113 GLY A C 1
ATOM 893 O O . GLY A 1 113 ? 14.421 0.334 -4.009 1.00 49.09 113 GLY A O 1
ATOM 894 N N . THR A 1 114 ? 13.138 -1.149 -5.113 1.00 53.75 114 THR A N 1
ATOM 895 C CA . THR A 1 114 ? 14.267 -1.864 -5.729 1.00 53.75 114 THR A CA 1
ATOM 896 C C . THR A 1 114 ? 14.988 -0.881 -6.660 1.00 53.75 114 THR A C 1
ATOM 898 O O . THR A 1 114 ? 14.301 -0.246 -7.465 1.00 53.75 114 THR A O 1
ATOM 901 N N . PRO A 1 115 ? 16.325 -0.724 -6.586 1.00 62.06 115 PRO A N 1
ATOM 902 C CA . PRO A 1 115 ? 17.040 0.333 -7.309 1.00 62.06 115 PRO A CA 1
ATOM 903 C C . PRO A 1 115 ? 16.777 0.347 -8.818 1.00 62.06 115 PRO A C 1
ATOM 905 O O . PRO A 1 115 ? 16.800 1.407 -9.429 1.00 62.06 115 PRO A O 1
ATOM 908 N N . ALA A 1 116 ? 16.434 -0.806 -9.396 1.00 61.09 116 ALA A N 1
ATOM 909 C CA . ALA A 1 116 ? 16.067 -0.956 -10.798 1.00 61.09 116 ALA A CA 1
ATOM 910 C C . ALA A 1 116 ? 14.860 -0.103 -11.250 1.00 61.09 116 ALA A C 1
ATOM 912 O O . ALA A 1 116 ? 14.785 0.243 -12.424 1.00 61.09 116 ALA A O 1
ATOM 913 N N . TYR A 1 117 ? 13.931 0.259 -10.353 1.00 69.88 117 TYR A N 1
ATOM 914 C CA . TYR A 1 117 ? 12.786 1.129 -10.676 1.00 69.88 117 TYR A CA 1
ATOM 915 C C . TYR A 1 117 ? 13.086 2.620 -10.484 1.00 69.88 117 TYR A C 1
ATOM 917 O O . TYR A 1 117 ? 12.261 3.461 -10.828 1.00 69.88 117 TYR A O 1
ATOM 925 N N . ILE A 1 118 ? 14.241 2.968 -9.913 1.00 72.25 118 ILE A N 1
ATOM 926 C CA . ILE A 1 118 ? 14.574 4.350 -9.583 1.00 72.25 118 ILE A CA 1
ATOM 927 C C . ILE A 1 118 ? 15.141 5.030 -10.830 1.00 72.25 118 ILE A C 1
ATOM 929 O O . ILE A 1 118 ? 16.133 4.575 -11.394 1.00 72.25 118 ILE A O 1
ATOM 933 N N . ALA A 1 119 ? 14.518 6.133 -11.245 1.00 74.25 119 ALA A N 1
ATOM 934 C CA . ALA A 1 119 ? 15.012 6.926 -12.362 1.00 74.25 119 ALA A CA 1
ATOM 935 C C . ALA A 1 119 ? 16.410 7.500 -12.052 1.00 74.25 119 ALA A C 1
ATOM 937 O O . ALA A 1 119 ? 16.665 7.902 -10.910 1.00 74.25 119 ALA A O 1
ATOM 938 N N . PRO A 1 120 ? 17.331 7.563 -13.028 1.00 76.12 120 PRO A N 1
ATOM 939 C CA . PRO A 1 120 ? 18.710 7.990 -12.792 1.00 76.12 120 PRO A CA 1
ATOM 940 C C . PRO A 1 120 ? 18.792 9.401 -12.190 1.00 76.12 120 PRO A C 1
ATOM 942 O O . PRO A 1 120 ? 19.606 9.658 -11.304 1.00 76.12 120 PRO A O 1
ATOM 945 N N . GLU A 1 121 ? 17.894 10.311 -12.569 1.00 71.12 121 GLU A N 1
ATOM 946 C CA . GLU A 1 121 ? 17.817 11.658 -12.003 1.00 71.12 121 GLU A CA 1
ATOM 947 C C . GLU A 1 121 ? 17.461 11.678 -10.510 1.00 71.12 121 GLU A C 1
ATOM 949 O O . GLU A 1 121 ? 17.896 12.589 -9.806 1.00 71.12 121 GLU A O 1
ATOM 954 N N . VAL A 1 122 ? 16.736 10.670 -10.012 1.00 74.44 122 VAL A N 1
ATOM 955 C CA . VAL A 1 122 ? 16.415 10.515 -8.582 1.00 74.44 122 VAL A CA 1
ATOM 956 C C . VAL A 1 122 ? 17.658 10.101 -7.788 1.00 74.44 122 VAL A C 1
ATOM 958 O O . VAL A 1 122 ? 17.782 10.450 -6.616 1.00 74.44 122 VAL A O 1
ATOM 961 N N . LEU A 1 123 ? 18.601 9.390 -8.417 1.00 68.62 123 LEU A N 1
ATOM 962 C CA . LEU A 1 123 ? 19.878 8.999 -7.808 1.00 68.62 123 LEU A CA 1
ATOM 963 C C . LEU A 1 123 ? 20.920 10.123 -7.878 1.00 68.62 123 LEU A C 1
ATOM 965 O O . LEU A 1 123 ? 21.727 10.279 -6.962 1.00 68.62 123 LEU A O 1
ATOM 969 N N . SER A 1 124 ? 20.912 10.905 -8.959 1.00 67.44 124 SER A N 1
ATOM 970 C CA . SER A 1 124 ? 21.942 11.912 -9.228 1.00 67.44 124 SER A CA 1
ATOM 971 C C . SER A 1 124 ? 21.621 13.314 -8.705 1.00 67.44 124 SER A C 1
ATOM 973 O O . SER A 1 124 ? 22.546 14.098 -8.487 1.00 67.44 124 SER A O 1
ATOM 975 N N . ARG A 1 125 ? 20.344 13.686 -8.535 1.00 62.62 125 ARG A N 1
ATOM 976 C CA . ARG A 1 125 ? 19.952 15.072 -8.218 1.00 62.62 125 ARG A CA 1
ATOM 977 C C . ARG A 1 125 ? 19.301 15.200 -6.844 1.00 62.62 125 ARG A C 1
ATOM 979 O O . ARG A 1 125 ? 18.588 14.319 -6.382 1.00 62.62 125 ARG A O 1
ATOM 986 N N . ARG A 1 126 ? 19.518 16.357 -6.203 1.00 56.22 126 ARG A N 1
ATOM 987 C CA . ARG A 1 126 ? 18.828 16.735 -4.953 1.00 56.22 126 ARG A CA 1
ATOM 988 C C . ARG A 1 126 ? 17.370 17.153 -5.181 1.00 56.22 126 ARG A C 1
ATOM 990 O O . ARG A 1 126 ? 16.573 17.048 -4.258 1.00 56.22 126 ARG A O 1
ATOM 997 N N . GLU A 1 127 ? 17.034 17.593 -6.392 1.00 64.69 127 GLU A N 1
ATOM 998 C CA . GLU A 1 127 ? 15.680 17.957 -6.820 1.00 64.69 127 GLU A CA 1
ATOM 999 C C . GLU A 1 127 ? 15.384 17.293 -8.174 1.00 64.69 127 GLU A C 1
ATOM 1001 O O . GLU A 1 127 ? 16.219 17.327 -9.083 1.00 64.69 127 GLU A O 1
ATOM 1006 N N . TYR A 1 128 ? 14.207 16.678 -8.305 1.00 71.00 128 TYR A N 1
ATOM 1007 C CA . TYR A 1 128 ? 13.757 15.965 -9.505 1.00 71.00 128 TYR A CA 1
ATOM 1008 C C . TYR A 1 128 ? 12.252 16.171 -9.729 1.00 71.00 128 TYR A C 1
ATOM 1010 O O . TYR A 1 128 ? 11.516 16.509 -8.798 1.00 71.00 128 TYR A O 1
ATOM 1018 N N . ASP A 1 129 ? 11.786 15.960 -10.964 1.00 74.75 129 ASP A N 1
ATOM 1019 C CA . ASP A 1 129 ? 10.354 15.938 -11.276 1.00 74.75 129 ASP A CA 1
ATOM 1020 C C . ASP A 1 129 ? 9.785 14.541 -11.001 1.00 74.75 129 ASP A C 1
ATOM 1022 O O . ASP A 1 129 ? 10.061 13.584 -11.726 1.00 74.75 129 ASP A O 1
ATOM 1026 N N . GLY A 1 130 ? 8.965 14.426 -9.954 1.00 71.62 130 GLY A N 1
ATOM 1027 C CA . GLY A 1 130 ? 8.344 13.159 -9.571 1.00 71.62 130 GLY A CA 1
ATOM 1028 C C . GLY A 1 130 ? 7.471 12.542 -10.666 1.00 71.62 130 GLY A C 1
ATOM 1029 O O . GLY A 1 130 ? 7.411 11.323 -10.760 1.00 71.62 130 GLY A O 1
ATOM 1030 N N . LYS A 1 131 ? 6.851 13.346 -11.543 1.00 70.56 131 LYS A N 1
ATOM 1031 C CA . LYS A 1 131 ? 6.029 12.804 -12.639 1.00 70.56 131 LYS A CA 1
ATOM 1032 C C . LYS A 1 131 ? 6.882 12.076 -13.671 1.00 70.56 131 LYS A C 1
ATOM 1034 O O . LYS A 1 131 ? 6.468 11.043 -14.183 1.00 70.56 131 LYS A O 1
ATOM 1039 N N . VAL A 1 132 ? 8.055 12.623 -13.986 1.00 70.44 132 VAL A N 1
ATOM 1040 C CA . VAL A 1 132 ? 8.988 12.011 -14.942 1.00 70.44 132 VAL A CA 1
ATOM 1041 C C . VAL A 1 132 ? 9.591 10.739 -14.339 1.00 70.44 132 VAL A C 1
ATOM 1043 O O . VAL A 1 132 ? 9.635 9.709 -15.010 1.00 70.44 132 VAL A O 1
ATOM 1046 N N . ALA A 1 133 ? 9.919 10.768 -13.044 1.00 72.19 133 ALA A N 1
ATOM 1047 C CA . ALA A 1 133 ? 10.390 9.593 -12.314 1.00 72.19 133 ALA A CA 1
ATOM 1048 C C . ALA A 1 133 ? 9.337 8.462 -12.234 1.00 72.19 133 ALA A C 1
ATOM 1050 O O . ALA A 1 133 ? 9.682 7.280 -12.317 1.00 72.19 133 ALA A O 1
ATOM 1051 N N . ASP A 1 134 ? 8.047 8.795 -12.125 1.00 72.88 134 ASP A N 1
ATOM 1052 C CA . ASP A 1 134 ? 6.964 7.803 -12.173 1.00 72.88 134 ASP A CA 1
ATOM 1053 C C . ASP A 1 134 ? 6.844 7.149 -13.544 1.00 72.88 134 ASP A C 1
ATOM 1055 O O . ASP A 1 134 ? 6.645 5.938 -13.635 1.00 72.88 134 ASP A O 1
ATOM 1059 N N . VAL A 1 135 ? 6.982 7.934 -14.616 1.00 73.81 135 VAL A N 1
ATOM 1060 C CA . VAL A 1 135 ? 6.964 7.408 -15.987 1.00 73.81 135 VAL A CA 1
ATOM 1061 C C . VAL A 1 135 ? 8.130 6.443 -16.198 1.00 73.81 135 VAL A C 1
ATOM 1063 O O . VAL A 1 135 ? 7.926 5.380 -16.784 1.00 73.81 135 VAL A O 1
ATOM 1066 N N . TRP A 1 136 ? 9.318 6.748 -15.661 1.00 80.56 136 TRP A N 1
ATOM 1067 C CA . TRP A 1 136 ? 10.446 5.812 -15.660 1.00 80.56 136 TRP A CA 1
ATOM 1068 C C . TRP A 1 136 ? 10.097 4.508 -14.938 1.00 80.56 136 TRP A C 1
ATOM 1070 O O . TRP A 1 136 ? 10.239 3.427 -15.508 1.00 80.56 136 TRP A O 1
ATOM 1080 N N . SER A 1 137 ? 9.574 4.608 -13.713 1.00 75.00 137 SER A N 1
ATOM 1081 C CA . SER A 1 137 ? 9.173 3.446 -12.909 1.00 75.00 137 SER A CA 1
ATOM 1082 C C . SER A 1 137 ? 8.144 2.584 -13.647 1.00 75.00 137 SER A C 1
ATOM 1084 O O . SER A 1 137 ? 8.289 1.364 -13.708 1.00 75.00 137 SER A O 1
ATOM 1086 N N . CYS A 1 138 ? 7.153 3.216 -14.284 1.00 76.56 138 CYS A N 1
ATOM 1087 C CA . CYS A 1 138 ? 6.155 2.545 -15.116 1.00 76.56 138 CYS A CA 1
ATOM 1088 C C . CYS A 1 138 ? 6.783 1.857 -16.335 1.00 76.56 138 CYS A C 1
ATOM 1090 O O . CYS A 1 138 ? 6.379 0.747 -16.669 1.00 76.56 138 CYS A O 1
ATOM 1092 N N . GLY A 1 139 ? 7.772 2.481 -16.982 1.00 75.12 139 GLY A N 1
ATOM 1093 C CA . GLY A 1 139 ? 8.523 1.888 -18.091 1.00 75.12 139 GLY A CA 1
ATOM 1094 C C . GLY A 1 139 ? 9.317 0.651 -17.669 1.00 75.12 139 GLY A C 1
ATOM 1095 O O . GLY A 1 139 ? 9.297 -0.360 -18.369 1.00 75.12 139 GLY A O 1
ATOM 1096 N N . VAL A 1 140 ? 9.942 0.683 -16.489 1.00 77.12 140 VAL A N 1
ATOM 1097 C CA . VAL A 1 140 ? 10.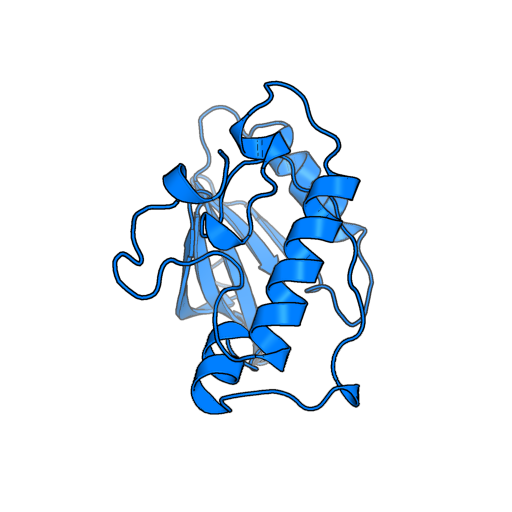616 -0.490 -15.912 1.00 77.12 140 VAL A CA 1
ATOM 1098 C C . VAL A 1 140 ? 9.602 -1.585 -15.585 1.00 77.12 140 VAL A C 1
ATOM 1100 O O . VAL A 1 140 ? 9.821 -2.733 -15.958 1.00 77.12 140 VAL A O 1
ATOM 1103 N N . THR A 1 141 ? 8.466 -1.261 -14.955 1.00 75.31 141 THR A N 1
ATOM 1104 C CA . THR A 1 141 ? 7.397 -2.242 -14.697 1.00 75.31 141 THR A CA 1
ATOM 1105 C C . THR A 1 141 ? 6.876 -2.854 -15.995 1.00 75.31 141 THR A C 1
ATOM 1107 O O . THR A 1 141 ? 6.716 -4.069 -16.064 1.00 75.31 141 THR A O 1
ATOM 1110 N N . LEU A 1 142 ? 6.664 -2.045 -17.037 1.00 70.00 142 LEU A N 1
ATOM 1111 C CA . LEU A 1 142 ? 6.261 -2.511 -18.362 1.00 70.00 142 LEU A CA 1
ATOM 1112 C C . LEU A 1 142 ? 7.284 -3.478 -18.962 1.00 70.00 142 LEU A C 1
ATOM 1114 O O . LEU A 1 142 ? 6.913 -4.561 -19.406 1.00 70.00 142 LEU A O 1
ATOM 1118 N N . TYR A 1 143 ? 8.568 -3.123 -18.924 1.00 68.25 143 TYR A N 1
ATOM 1119 C CA . TYR A 1 143 ? 9.635 -3.992 -19.408 1.00 68.25 143 TYR A CA 1
ATOM 1120 C C . TYR A 1 143 ? 9.667 -5.317 -18.643 1.00 68.25 143 TYR A C 1
ATOM 1122 O O . TYR A 1 143 ? 9.700 -6.376 -19.261 1.00 68.25 143 TYR A O 1
ATOM 1130 N N . VAL A 1 144 ? 9.600 -5.279 -17.308 1.00 71.50 144 VAL A N 1
ATOM 1131 C CA . VAL A 1 144 ? 9.598 -6.491 -16.475 1.00 71.50 144 VAL A CA 1
ATOM 1132 C C . VAL A 1 144 ? 8.382 -7.363 -16.803 1.00 71.50 144 VAL A C 1
ATOM 1134 O O . VAL A 1 144 ? 8.538 -8.572 -16.947 1.00 71.50 144 VAL A O 1
ATOM 1137 N N . MET A 1 145 ? 7.201 -6.768 -17.010 1.00 63.41 145 MET A N 1
ATOM 1138 C CA . MET A 1 145 ? 5.996 -7.495 -17.430 1.00 63.41 145 MET A CA 1
ATOM 1139 C C . MET A 1 145 ? 6.171 -8.196 -18.784 1.00 63.41 145 MET A C 1
ATOM 1141 O O . MET A 1 145 ? 5.774 -9.350 -18.919 1.00 63.41 145 MET A O 1
ATOM 1145 N N . LEU A 1 146 ? 6.771 -7.528 -19.772 1.00 59.47 146 LEU A N 1
ATOM 1146 C CA . LEU A 1 146 ? 6.910 -8.054 -21.136 1.00 59.47 146 LEU A CA 1
ATOM 1147 C C . LEU A 1 146 ? 8.095 -9.015 -21.303 1.00 59.47 146 LEU A C 1
ATOM 1149 O O . LEU A 1 146 ? 8.028 -9.961 -22.085 1.00 59.47 146 LEU A O 1
ATOM 1153 N N . VAL A 1 147 ? 9.198 -8.776 -20.595 1.00 67.88 147 VAL A N 1
ATOM 1154 C CA . VAL A 1 147 ? 10.481 -9.461 -20.818 1.00 67.88 147 VAL A CA 1
ATOM 1155 C C . VAL A 1 147 ? 10.774 -10.511 -19.745 1.00 67.88 147 VAL A C 1
ATOM 1157 O O . VAL A 1 147 ? 11.462 -11.495 -20.037 1.00 67.88 147 VAL A O 1
ATOM 1160 N N . GLY A 1 148 ? 10.212 -10.360 -18.541 1.00 60.00 148 GLY A N 1
ATOM 1161 C CA . GLY A 1 148 ? 10.427 -11.276 -17.416 1.00 60.00 148 GLY A CA 1
ATOM 1162 C C . GLY A 1 148 ? 11.737 -11.050 -16.659 1.00 60.00 148 GLY A C 1
ATOM 1163 O O . GLY A 1 148 ? 12.143 -11.901 -15.873 1.00 60.00 148 GLY A O 1
ATOM 1164 N N . GLY A 1 149 ? 12.415 -9.926 -16.905 1.00 63.44 149 GLY A N 1
ATOM 1165 C CA . GLY A 1 149 ? 13.677 -9.544 -16.271 1.00 63.44 149 GLY A CA 1
ATOM 1166 C C . GLY A 1 149 ? 13.827 -8.026 -16.202 1.00 63.44 149 GLY A C 1
ATOM 1167 O O . GLY A 1 149 ? 13.067 -7.298 -16.841 1.00 63.44 149 GLY A O 1
ATOM 1168 N N . TYR A 1 150 ? 14.779 -7.536 -15.409 1.00 70.25 150 TYR A N 1
ATOM 1169 C CA . TYR A 1 150 ? 15.010 -6.101 -15.261 1.00 70.25 150 TYR A CA 1
ATOM 1170 C C . TYR A 1 150 ? 15.779 -5.525 -16.460 1.00 70.25 150 TYR A C 1
ATOM 1172 O O . TYR A 1 150 ? 16.748 -6.134 -16.907 1.00 70.25 150 TYR A O 1
ATOM 1180 N N . PRO A 1 151 ? 15.409 -4.329 -16.955 1.00 69.94 151 PRO A N 1
ATOM 1181 C CA . PRO A 1 151 ? 16.064 -3.720 -18.118 1.00 69.94 151 PRO A CA 1
ATOM 1182 C C . PRO A 1 151 ? 17.517 -3.292 -17.868 1.00 69.94 151 PRO A C 1
ATOM 1184 O O . PRO A 1 151 ? 18.257 -3.074 -18.823 1.00 69.94 151 PRO A O 1
ATOM 1187 N N . PHE A 1 152 ? 17.914 -3.140 -16.601 1.00 70.25 152 PHE A N 1
ATOM 1188 C CA . PHE A 1 152 ? 19.169 -2.498 -16.194 1.00 70.25 152 PHE A CA 1
ATOM 1189 C C . PHE A 1 152 ? 19.987 -3.319 -15.184 1.00 70.25 152 PHE A C 1
ATOM 1191 O O . PHE A 1 152 ? 20.917 -2.777 -14.585 1.00 70.25 152 PHE A O 1
ATOM 1198 N N . GLU A 1 153 ? 19.638 -4.591 -14.957 1.00 63.56 153 GLU A N 1
ATOM 1199 C CA . GLU A 1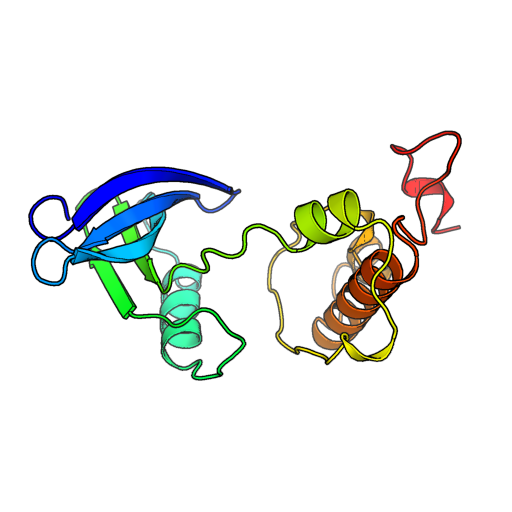 153 ? 20.465 -5.500 -14.151 1.00 63.56 153 GLU A CA 1
ATOM 1200 C C . GLU A 1 153 ? 21.576 -6.112 -15.009 1.00 63.56 153 GLU A C 1
ATOM 1202 O O . GLU A 1 153 ? 21.333 -6.560 -16.130 1.00 63.56 153 GLU A O 1
ATOM 1207 N N . ASP A 1 154 ? 22.794 -6.13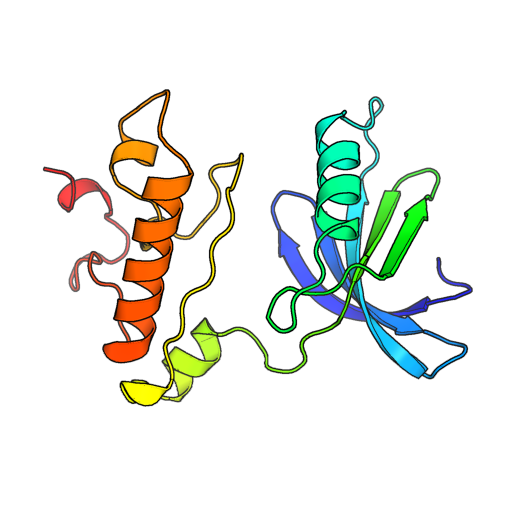7 -14.467 1.00 59.25 154 ASP A N 1
ATOM 1208 C CA . ASP A 1 154 ? 23.922 -6.861 -15.051 1.00 59.25 154 ASP A CA 1
ATOM 1209 C C . ASP A 1 154 ? 23.704 -8.376 -14.825 1.00 59.25 154 ASP A C 1
ATOM 1211 O O . ASP A 1 154 ? 23.593 -8.794 -13.666 1.00 59.25 154 ASP A O 1
ATOM 1215 N N . PRO A 1 155 ? 23.627 -9.207 -15.886 1.00 54.34 155 PRO A N 1
ATOM 1216 C CA . PRO A 1 155 ? 23.446 -10.656 -15.762 1.00 54.34 155 PRO A CA 1
ATOM 1217 C C . PRO A 1 155 ? 24.541 -11.348 -14.939 1.00 54.34 155 PRO A C 1
ATOM 1219 O O . PRO A 1 155 ? 24.280 -12.395 -14.344 1.00 54.34 155 PRO A O 1
ATOM 1222 N N . ASP A 1 156 ? 25.744 -10.766 -14.892 1.00 54.66 156 ASP A N 1
ATOM 1223 C CA . ASP A 1 156 ? 26.907 -11.313 -14.192 1.00 54.66 156 ASP A CA 1
ATOM 1224 C C . ASP A 1 156 ? 27.095 -10.703 -12.784 1.00 54.66 156 ASP A C 1
ATOM 1226 O O . ASP A 1 156 ? 27.812 -11.268 -11.953 1.00 54.66 156 ASP A O 1
ATOM 1230 N N . ASP A 1 157 ? 26.431 -9.579 -12.474 1.00 53.22 157 ASP A N 1
ATOM 1231 C CA . ASP A 1 157 ? 26.480 -8.912 -11.163 1.00 53.22 157 ASP A CA 1
ATOM 1232 C C . ASP A 1 157 ? 25.150 -8.203 -10.801 1.00 53.22 157 ASP A C 1
ATOM 1234 O O . ASP A 1 157 ? 25.050 -6.969 -10.829 1.00 53.22 157 ASP A O 1
ATOM 1238 N N . PRO A 1 158 ? 24.119 -8.957 -10.370 1.00 50.72 158 PRO A N 1
ATOM 1239 C CA . PRO A 1 158 ? 22.776 -8.427 -10.098 1.00 50.72 158 PRO A CA 1
ATOM 1240 C C . PRO A 1 158 ? 22.702 -7.439 -8.915 1.00 50.72 158 PRO A C 1
ATOM 1242 O O . PRO A 1 158 ? 21.631 -6.943 -8.576 1.00 50.72 158 PRO A O 1
ATOM 1245 N N . ARG A 1 159 ? 23.822 -7.142 -8.238 1.00 45.34 159 ARG A N 1
ATOM 1246 C CA . ARG A 1 159 ? 23.887 -6.200 -7.104 1.00 45.34 159 ARG A CA 1
ATOM 1247 C C . ARG A 1 159 ? 24.536 -4.860 -7.458 1.00 45.34 159 ARG A C 1
ATOM 1249 O O . ARG A 1 159 ? 24.617 -3.987 -6.590 1.00 45.34 159 ARG A O 1
ATOM 1256 N N . ASN A 1 160 ? 24.992 -4.672 -8.695 1.00 49.56 160 ASN A N 1
ATOM 1257 C CA . ASN A 1 160 ? 25.855 -3.553 -9.061 1.00 49.56 160 ASN A CA 1
ATOM 1258 C C . ASN A 1 160 ? 25.161 -2.515 -9.947 1.00 49.56 160 ASN A C 1
ATOM 1260 O O . ASN A 1 160 ? 25.442 -2.360 -11.130 1.00 49.56 160 ASN A O 1
ATOM 1264 N N . PHE A 1 161 ? 24.291 -1.724 -9.323 1.00 49.59 161 PHE A N 1
ATOM 1265 C CA . PHE A 1 161 ? 23.524 -0.651 -9.973 1.00 49.59 161 PHE A CA 1
ATOM 1266 C C . PHE A 1 161 ? 24.372 0.547 -10.447 1.00 49.59 161 PHE A C 1
ATOM 1268 O O . PHE A 1 161 ? 23.839 1.493 -11.020 1.00 49.59 161 PHE A O 1
ATOM 1275 N N . ARG A 1 162 ? 25.685 0.556 -10.167 1.00 43.41 162 ARG A N 1
ATOM 1276 C CA . ARG A 1 162 ? 26.585 1.682 -10.467 1.00 43.41 162 ARG A CA 1
ATOM 1277 C C . ARG A 1 162 ? 27.062 1.723 -11.917 1.00 43.41 162 ARG A C 1
ATOM 1279 O O . ARG A 1 162 ? 27.373 2.809 -12.385 1.00 43.41 162 ARG A O 1
ATOM 1286 N N . LYS A 1 163 ? 27.113 0.586 -12.617 1.00 44.41 163 LYS A N 1
ATOM 1287 C CA . LYS A 1 163 ? 27.589 0.534 -14.011 1.00 44.41 163 LYS A CA 1
ATOM 1288 C C . LYS A 1 163 ? 26.570 1.033 -15.038 1.00 44.41 163 LYS A C 1
ATOM 1290 O O . LYS A 1 163 ? 26.947 1.291 -16.170 1.00 44.41 163 LYS A O 1
ATOM 1295 N N . THR A 1 164 ? 25.304 1.187 -14.658 1.00 40.47 164 THR A N 1
ATOM 1296 C CA . THR A 1 164 ? 24.231 1.572 -15.589 1.00 40.47 164 THR A CA 1
ATOM 1297 C C . THR A 1 164 ? 24.041 3.092 -15.717 1.00 40.47 164 THR A C 1
ATOM 1299 O O . THR A 1 164 ? 23.184 3.536 -16.475 1.00 40.47 164 THR A O 1
ATOM 1302 N N . ILE A 1 165 ? 24.803 3.898 -14.963 1.00 39.22 165 ILE A N 1
ATOM 1303 C CA . ILE A 1 165 ? 24.673 5.371 -14.898 1.00 39.22 165 ILE A CA 1
ATOM 1304 C C . ILE A 1 165 ? 25.966 6.080 -15.368 1.00 39.22 165 ILE A C 1
ATOM 1306 O O . ILE A 1 165 ? 26.124 7.278 -15.149 1.00 39.22 165 ILE A O 1
ATOM 1310 N N . GLU A 1 166 ? 26.895 5.364 -16.011 1.00 30.89 166 GLU A N 1
ATOM 1311 C CA . GLU A 1 166 ? 28.021 5.974 -16.748 1.00 30.89 166 GLU A CA 1
ATOM 1312 C C . GLU A 1 166 ? 27.733 6.068 -18.249 1.00 30.89 166 GLU A C 1
ATOM 1314 O O . GLU A 1 166 ? 27.199 5.088 -18.817 1.00 30.89 166 GLU A O 1
#

Secondary structure (DSSP, 8-state):
-TTTEEEEEEEEEETTEEEEEEEETTT--EEEEEEEE--SS--HHHHHHHHHHHH---TTSPPEEEEEE-SSEEEEEEE--TT--HHHHHHHHS---GGG---------S--S-GGGS-HHHHH-SS--HHHHHHHHHHHHHHHHHHSS-TT-BTTBTT-TTGGG-

Organism: Trifolium pratense (NCBI:txid57577)

Sequence (166 aa):
MEERYEIIKGIGSGNFGVAKLVRERQSGKLYAVKIIERGLKIDEHVQREIINHRSLKHPNIIRFKEVLCTPAHLAIVMEYAAGGELFERICSAGRFCEDESSVLHSQPKSTVGTPAYIAPEVLSRREYDGKVADVWSCGVTLYVMLVGGYPFEDPDDPRNFRKTIE

Foldseek 3Di:
DVVFKDFDAWDDADPQATKTWIAGPPPRDIWIKGKGWDDPDPDVVNVVVLVVQQPDDDPPRWHWDDWDDDPTIIITITHDDPPDDPLVVCLVVVADDPVPQDDDFDFDDDDDDDVLLADVCNVVDPDDDRRVSRVSSSVQVNCCRGRVDGPQADPVHRPCSPVRND